Protein AF-A0A958IXZ7-F1 (afdb_monomer_lite)

Secondary structure (DSSP, 8-state):
-TT-STT--PPP------TT-------HHHHT-B-TTS-B-HHHHHHHHHHHHTTS-HHHHHHHHHHHHHHHHT-

Sequence (75 aa):
PLGGPEGYAYQQKQVKLHPGDTVLLMSDGYSELFNDRNEIFDDDRVKAAFREAAAGSPREIIAHLNRVGDHWRNG

Structure (mmCIF, N/CA/C/O backbone):
data_AF-A0A958IXZ7-F1
#
_entry.id   AF-A0A958IXZ7-F1
#
loop_
_atom_site.group_PDB
_atom_site.id
_atom_site.type_symbol
_atom_site.label_atom_id
_atom_site.label_alt_id
_atom_site.label_comp_id
_atom_site.label_asym_id
_atom_site.label_entity_id
_atom_site.label_seq_id
_atom_site.pdbx_PDB_ins_code
_atom_site.Cartn_x
_atom_site.Cartn_y
_atom_site.Cartn_z
_atom_site.occupancy
_atom_site.B_iso_or_equiv
_atom_site.auth_seq_id
_atom_site.auth_comp_id
_atom_site.auth_asym_id
_atom_site.auth_atom_id
_atom_site.pdbx_PDB_model_num
ATOM 1 N N . PRO A 1 1 ? 6.512 12.142 13.585 1.00 78.19 1 PRO A N 1
ATOM 2 C CA . PRO A 1 1 ? 7.049 10.765 13.727 1.00 78.19 1 PRO A CA 1
ATOM 3 C C . PRO A 1 1 ? 7.126 10.408 15.214 1.00 78.19 1 PRO A C 1
ATOM 5 O O . PRO A 1 1 ? 7.148 11.319 16.042 1.00 78.19 1 PRO A O 1
ATOM 8 N N . LEU A 1 2 ?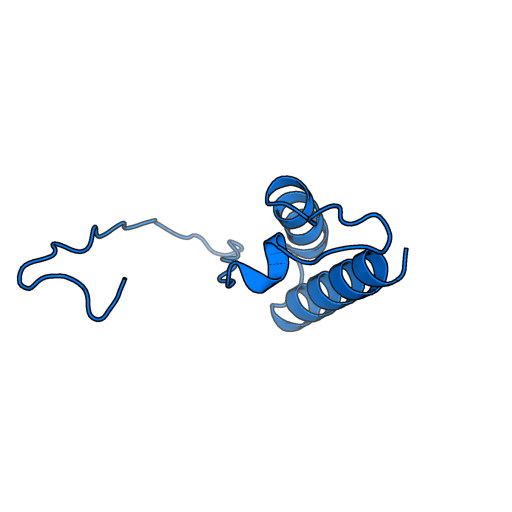 7.172 9.115 15.543 1.00 82.38 2 LEU A N 1
ATOM 9 C CA . LEU A 1 2 ? 7.550 8.684 16.892 1.00 82.38 2 LEU A CA 1
ATOM 10 C C . LEU A 1 2 ? 8.942 9.249 17.233 1.00 82.38 2 LEU A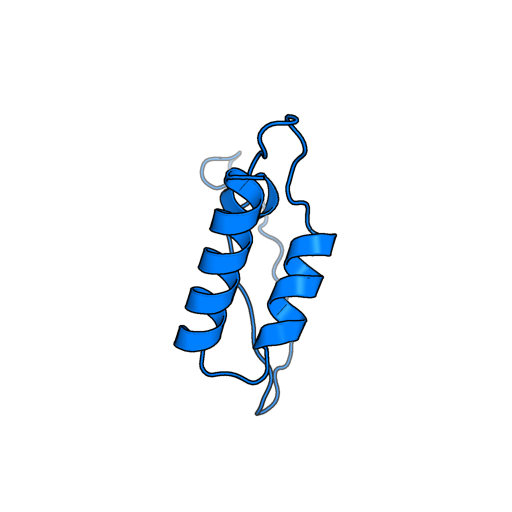 C 1
ATOM 12 O O . LEU A 1 2 ? 9.777 9.395 16.342 1.00 82.38 2 LEU A O 1
ATOM 16 N N . GLY A 1 3 ? 9.171 9.616 18.496 1.00 84.69 3 GLY A N 1
ATOM 17 C CA . GLY A 1 3 ? 10.404 10.305 18.913 1.00 84.69 3 GLY A CA 1
ATOM 18 C C . GLY A 1 3 ? 10.454 11.801 18.568 1.00 84.69 3 GLY A C 1
ATOM 19 O O . GLY A 1 3 ? 11.517 12.409 18.638 1.00 84.69 3 GLY A O 1
ATOM 20 N N . GLY A 1 4 ? 9.321 12.390 18.173 1.00 83.00 4 GLY A N 1
ATOM 21 C CA . GLY A 1 4 ? 9.174 13.833 17.987 1.00 83.00 4 GLY A CA 1
ATOM 22 C C . GLY A 1 4 ? 9.055 14.617 19.305 1.00 83.00 4 GLY A C 1
ATOM 23 O O . GLY A 1 4 ? 9.193 14.041 20.384 1.00 83.00 4 GLY A O 1
ATOM 24 N N . PRO A 1 5 ? 8.773 15.931 19.219 1.00 85.12 5 PRO A N 1
ATOM 25 C CA . PRO A 1 5 ? 8.609 16.792 20.385 1.00 85.12 5 PRO A CA 1
ATOM 26 C C . PRO A 1 5 ? 7.578 16.239 21.372 1.00 85.12 5 PRO A C 1
ATOM 28 O O . PRO A 1 5 ? 6.545 15.688 20.975 1.00 85.12 5 PRO A O 1
ATOM 31 N N . GLU A 1 6 ? 7.849 16.423 22.661 1.00 84.69 6 GLU A N 1
ATOM 32 C CA . GLU A 1 6 ? 6.904 16.094 23.723 1.00 84.69 6 GLU A CA 1
ATOM 33 C C . GLU A 1 6 ? 5.581 16.856 23.514 1.00 84.69 6 GLU A C 1
ATOM 35 O O . GLU A 1 6 ? 5.573 18.020 23.112 1.00 84.69 6 GLU A O 1
ATOM 40 N N . GLY A 1 7 ? 4.446 16.182 23.726 1.00 84.56 7 GLY A N 1
ATOM 41 C CA . GLY A 1 7 ? 3.118 16.776 23.528 1.00 84.56 7 GLY A CA 1
ATOM 42 C C . GLY A 1 7 ? 2.607 16.796 22.081 1.00 84.56 7 GLY A C 1
ATOM 43 O O . GLY A 1 7 ? 1.568 17.404 21.823 1.00 84.56 7 GLY A O 1
ATOM 44 N N . TYR A 1 8 ? 3.272 16.124 21.131 1.00 85.06 8 TYR A N 1
ATOM 45 C CA . TYR A 1 8 ? 2.725 15.969 19.780 1.00 85.06 8 TYR A CA 1
ATOM 46 C C . TYR A 1 8 ? 1.396 15.194 19.804 1.00 85.06 8 TYR A C 1
ATOM 48 O O . TYR A 1 8 ? 1.352 13.996 20.095 1.00 85.06 8 TYR A O 1
ATOM 56 N N . ALA A 1 9 ? 0.301 15.882 19.476 1.00 87.50 9 ALA A N 1
ATOM 57 C CA . ALA A 1 9 ? -1.024 15.285 19.402 1.00 87.50 9 ALA A CA 1
ATOM 58 C C . ALA A 1 9 ? -1.175 14.474 18.106 1.00 87.50 9 ALA A C 1
ATOM 60 O O . ALA A 1 9 ? -1.346 15.030 17.019 1.00 87.50 9 ALA A O 1
ATOM 61 N N . TYR A 1 10 ? -1.135 13.145 18.218 1.00 88.62 10 TYR A N 1
ATOM 62 C CA . TYR A 1 10 ? -1.420 12.261 17.090 1.00 88.62 10 TYR A CA 1
ATOM 63 C C . TYR A 1 10 ? -2.878 12.404 16.658 1.00 88.62 10 TYR A C 1
ATOM 65 O O . TYR A 1 10 ? -3.802 12.211 17.451 1.00 88.62 10 TYR A O 1
ATOM 73 N N . GLN A 1 11 ? -3.086 12.715 15.381 1.00 91.12 11 GLN A N 1
ATOM 74 C CA . GLN A 1 11 ? -4.426 12.768 14.815 1.00 9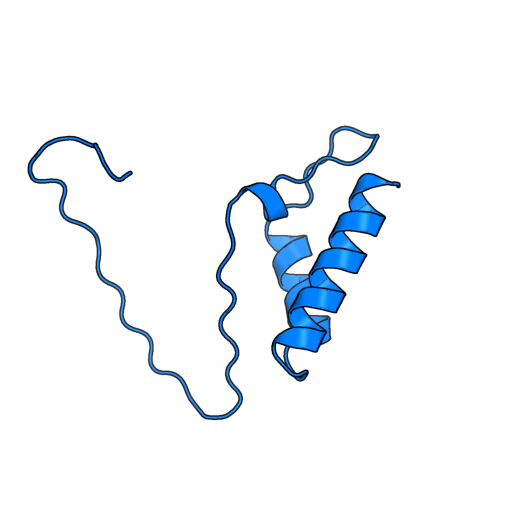1.12 11 GLN A CA 1
ATOM 75 C C . GLN A 1 11 ? -5.026 11.365 14.767 1.00 91.12 11 GLN A C 1
ATOM 77 O O . GLN A 1 11 ? -4.458 10.449 14.173 1.00 91.12 11 GLN A O 1
ATOM 82 N N . GLN A 1 12 ? -6.202 11.213 15.365 1.00 93.50 12 GLN A N 1
ATOM 83 C CA . GLN A 1 12 ? -6.988 9.995 15.253 1.00 93.50 12 GLN A CA 1
ATOM 84 C C . GLN A 1 12 ? -7.968 10.131 14.092 1.00 93.50 12 GLN A C 1
ATOM 86 O O . GLN A 1 12 ? -8.643 11.150 13.944 1.00 93.50 12 GLN A O 1
ATOM 91 N N . LYS A 1 13 ? -8.062 9.086 13.274 1.00 94.44 13 LYS A N 1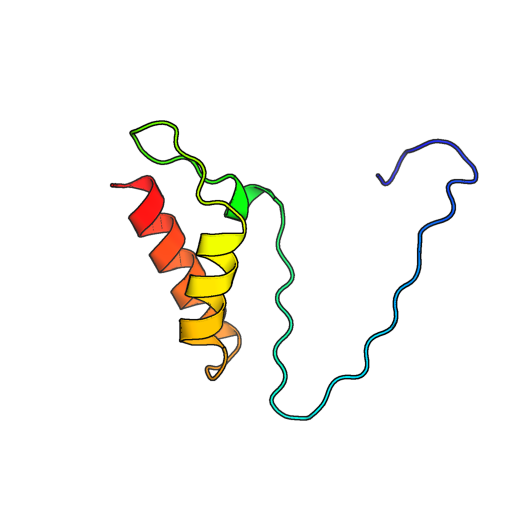
ATOM 92 C CA . LYS A 1 13 ? -9.089 8.946 12.243 1.00 94.44 13 LYS A CA 1
ATOM 93 C C . LYS A 1 13 ? -9.820 7.634 12.467 1.00 94.44 13 LYS A C 1
ATOM 95 O O . LYS A 1 13 ? -9.200 6.626 12.789 1.00 94.44 13 LYS A O 1
ATOM 100 N N . GLN A 1 14 ? -11.134 7.662 12.294 1.00 96.12 14 GLN A N 1
ATOM 101 C CA . GLN A 1 14 ? -11.986 6.481 12.357 1.00 96.12 14 GLN A CA 1
ATOM 102 C C . GLN A 1 14 ? -12.712 6.348 11.025 1.00 96.12 14 GLN A C 1
ATOM 104 O O . GLN A 1 14 ? -13.219 7.334 10.490 1.00 96.12 14 GLN A O 1
ATOM 109 N N . VAL A 1 15 ? -12.743 5.133 10.489 1.00 96.06 15 VAL A N 1
ATOM 110 C CA . VAL A 1 15 ? -13.420 4.800 9.234 1.00 96.06 15 VAL A CA 1
ATOM 111 C C . VAL A 1 15 ? -14.264 3.558 9.487 1.00 96.06 15 VAL A C 1
ATOM 113 O O . VAL A 1 15 ? -13.810 2.620 10.140 1.00 96.06 15 VAL A O 1
ATOM 116 N N . LYS A 1 16 ? -15.506 3.565 9.001 1.00 97.38 16 LYS A N 1
ATOM 117 C CA . LYS A 1 16 ? -16.398 2.407 9.074 1.00 97.38 16 LYS A CA 1
ATOM 118 C C . LYS A 1 16 ? -16.098 1.477 7.901 1.00 97.38 16 LYS A C 1
ATOM 120 O O . LYS A 1 16 ? -16.078 1.942 6.768 1.00 97.38 16 LYS A O 1
ATOM 125 N N . LEU A 1 17 ? -15.890 0.196 8.191 1.00 96.38 17 LEU A N 1
ATOM 126 C CA . LEU A 1 17 ? -15.662 -0.848 7.192 1.00 96.38 17 LEU A CA 1
ATOM 127 C C . LEU A 1 17 ? -16.884 -1.758 7.078 1.00 96.38 17 LEU A C 1
ATOM 129 O O . LEU A 1 17 ? -17.618 -1.968 8.050 1.00 96.38 17 LEU A O 1
ATOM 133 N N . HIS A 1 18 ? -17.067 -2.319 5.893 1.00 96.50 18 HIS A N 1
ATOM 134 C CA . HIS A 1 18 ? -18.110 -3.271 5.554 1.00 96.50 18 HIS A CA 1
ATOM 135 C C . HIS A 1 18 ? -17.507 -4.603 5.082 1.00 96.50 18 HIS A C 1
ATOM 137 O O . HIS A 1 18 ? -16.351 -4.654 4.663 1.00 96.50 18 HIS A O 1
ATOM 143 N N . PRO A 1 19 ? -18.262 -5.716 5.159 1.00 94.31 19 PRO A N 1
ATOM 144 C CA . PRO A 1 19 ? -17.814 -6.983 4.594 1.00 94.31 19 PRO A CA 1
ATOM 145 C C . PRO A 1 19 ? -17.444 -6.830 3.114 1.00 94.31 19 PRO A C 1
ATOM 147 O O . PRO A 1 19 ? -18.244 -6.324 2.330 1.00 94.31 19 PRO A O 1
ATOM 150 N N . GLY A 1 20 ? -16.245 -7.286 2.751 1.00 90.88 20 GLY A N 1
ATOM 151 C CA . GLY A 1 20 ? -15.686 -7.140 1.404 1.00 90.88 20 GLY A CA 1
ATOM 152 C C . GLY A 1 20 ? -14.742 -5.946 1.234 1.00 90.88 20 GLY A C 1
ATOM 153 O O . GLY A 1 20 ? -14.038 -5.898 0.230 1.00 90.88 20 GLY A O 1
ATOM 154 N N . ASP A 1 21 ? -14.670 -5.025 2.202 1.00 93.75 21 ASP A N 1
ATOM 155 C CA . ASP A 1 21 ? -13.672 -3.955 2.177 1.00 93.75 21 ASP A CA 1
ATOM 156 C C . ASP A 1 21 ? -12.274 -4.497 2.491 1.00 93.75 21 ASP A C 1
ATOM 158 O O . ASP A 1 21 ? -12.077 -5.293 3.414 1.00 93.75 21 ASP A O 1
ATOM 162 N N . THR A 1 22 ? -11.285 -3.980 1.765 1.00 94.88 22 THR A N 1
ATOM 163 C CA . THR A 1 22 ? -9.875 -4.323 1.943 1.00 94.88 22 THR A CA 1
ATOM 164 C C . THR A 1 22 ? -9.086 -3.065 2.289 1.00 94.88 22 THR A C 1
ATOM 166 O O . THR A 1 22 ? -9.154 -2.060 1.582 1.00 94.88 22 THR A O 1
ATOM 169 N N . VAL A 1 23 ? -8.300 -3.124 3.367 1.00 94.88 23 VAL A N 1
ATOM 170 C CA . VAL A 1 23 ? -7.413 -2.033 3.795 1.00 94.88 23 VAL A CA 1
ATOM 171 C C . VAL A 1 23 ? -5.964 -2.424 3.531 1.00 94.88 23 VAL A C 1
ATOM 173 O O . VAL A 1 23 ? -5.504 -3.460 4.008 1.00 94.88 23 VAL A O 1
ATOM 176 N N . LEU A 1 24 ? -5.242 -1.575 2.800 1.00 95.50 24 LEU A N 1
ATOM 177 C CA . LEU A 1 24 ? -3.806 -1.710 2.577 1.00 95.50 24 LEU A CA 1
ATOM 178 C C . LEU A 1 24 ? -3.044 -0.779 3.526 1.00 95.50 24 LEU A C 1
ATOM 180 O O . LEU A 1 24 ? -3.286 0.426 3.553 1.00 95.50 24 LEU A O 1
ATOM 184 N N . LEU A 1 25 ? -2.106 -1.348 4.280 1.00 95.44 25 LEU A N 1
ATOM 185 C CA . LEU A 1 25 ? -1.099 -0.617 5.045 1.00 95.44 25 LEU A CA 1
ATOM 186 C C . LEU A 1 25 ? 0.260 -0.888 4.404 1.00 95.44 25 LEU A C 1
ATOM 188 O O . LEU A 1 25 ? 0.614 -2.044 4.179 1.00 95.44 25 LEU A O 1
ATOM 192 N N . MET A 1 26 ? 1.012 0.168 4.123 1.00 94.50 26 MET A N 1
ATOM 193 C CA . MET A 1 26 ? 2.339 0.082 3.520 1.00 94.50 26 MET A CA 1
ATOM 194 C C . MET A 1 26 ? 3.243 1.189 4.059 1.00 94.50 26 MET A C 1
ATOM 196 O O . MET A 1 26 ? 2.758 2.216 4.534 1.00 94.50 26 MET A O 1
ATOM 200 N N . SER A 1 27 ? 4.552 0.970 3.977 1.00 95.00 27 SER A N 1
ATOM 201 C CA . SER A 1 27 ? 5.547 2.034 4.104 1.00 95.00 27 SER A CA 1
ATOM 202 C C . SER A 1 27 ? 5.735 2.755 2.768 1.00 95.00 27 SER A C 1
ATOM 204 O O . SER A 1 27 ? 5.494 2.175 1.706 1.00 95.00 27 SER A O 1
ATOM 206 N N . ASP A 1 28 ? 6.261 3.974 2.832 1.00 93.88 28 ASP A N 1
ATOM 207 C CA . ASP A 1 28 ? 6.758 4.744 1.683 1.00 93.88 28 ASP A CA 1
ATOM 208 C C . ASP A 1 28 ? 7.728 3.952 0.793 1.00 93.88 28 ASP A C 1
ATOM 210 O O . ASP A 1 28 ? 7.693 4.098 -0.422 1.00 93.88 28 ASP A O 1
ATOM 214 N N . GLY A 1 29 ? 8.503 3.022 1.358 1.00 94.75 29 GLY A N 1
ATOM 215 C CA . GLY A 1 29 ? 9.422 2.176 0.594 1.00 94.75 29 GLY A CA 1
ATOM 216 C C . GLY A 1 29 ? 8.800 1.380 -0.567 1.00 94.75 29 GLY A C 1
ATOM 217 O O . GLY A 1 29 ? 9.544 0.933 -1.432 1.00 94.75 29 GLY A O 1
ATOM 218 N N . TYR A 1 30 ? 7.471 1.196 -0.618 1.00 96.44 30 TYR A N 1
ATOM 219 C CA . TYR A 1 30 ? 6.798 0.604 -1.785 1.00 96.44 30 TYR A CA 1
ATOM 220 C C . TYR A 1 30 ? 6.433 1.648 -2.855 1.00 96.44 30 TYR A C 1
ATOM 222 O O . TYR A 1 30 ? 6.693 1.439 -4.038 1.00 96.44 30 TYR A O 1
ATOM 230 N N . SER A 1 31 ? 5.858 2.786 -2.459 1.00 96.19 31 SER A N 1
ATOM 231 C CA . SER A 1 31 ? 5.539 3.894 -3.375 1.00 96.19 31 SER A CA 1
ATOM 232 C C . SER A 1 31 ? 6.796 4.594 -3.911 1.00 96.19 31 SER A C 1
ATOM 234 O O . SER A 1 31 ? 6.774 5.151 -5.004 1.00 96.19 31 SER A O 1
ATOM 236 N N . GLU A 1 32 ? 7.909 4.539 -3.178 1.00 96.88 32 GLU A N 1
ATOM 237 C CA . GLU A 1 32 ? 9.200 5.139 -3.541 1.00 96.88 32 GLU A CA 1
ATOM 238 C C . GLU A 1 32 ? 10.167 4.153 -4.220 1.00 96.88 32 GLU A C 1
ATOM 240 O O . GLU A 1 32 ? 11.360 4.428 -4.340 1.00 96.88 32 GLU A O 1
ATOM 245 N N . LEU A 1 33 ? 9.686 2.997 -4.692 1.00 96.75 33 LEU A N 1
ATOM 246 C CA . LEU A 1 33 ? 10.515 2.096 -5.495 1.00 96.75 33 LEU A CA 1
ATOM 247 C C . LEU A 1 33 ? 10.990 2.805 -6.770 1.00 96.75 33 LEU A C 1
ATOM 249 O O . LEU A 1 33 ? 10.171 3.288 -7.552 1.00 96.75 33 LEU A O 1
ATOM 253 N N . PHE A 1 34 ? 12.303 2.811 -7.000 1.00 96.81 34 PHE A N 1
ATOM 254 C CA . PHE A 1 34 ? 12.905 3.319 -8.231 1.00 96.81 34 PHE A CA 1
ATOM 255 C C . PHE A 1 34 ? 12.953 2.244 -9.321 1.00 96.81 34 PHE A C 1
ATOM 257 O O . PHE A 1 34 ? 13.221 1.076 -9.027 1.00 96.81 34 PHE A O 1
ATOM 264 N N . ASN A 1 35 ? 12.730 2.654 -10.568 1.00 95.88 35 ASN A N 1
ATOM 265 C CA . ASN A 1 35 ? 13.082 1.870 -11.754 1.00 95.88 35 ASN A CA 1
ATOM 266 C C . ASN A 1 35 ? 14.464 2.266 -12.308 1.00 95.88 35 ASN A C 1
ATOM 268 O O . ASN A 1 35 ? 15.110 3.188 -11.800 1.00 95.88 35 ASN A O 1
ATOM 272 N N . ASP A 1 36 ? 14.893 1.626 -13.399 1.00 94.69 36 ASP A N 1
ATOM 273 C CA . ASP A 1 36 ? 16.199 1.872 -14.035 1.00 94.69 36 ASP A CA 1
ATOM 274 C C . ASP A 1 36 ? 16.344 3.289 -14.621 1.00 94.69 36 ASP A C 1
ATOM 276 O O . ASP A 1 36 ? 17.444 3.755 -14.931 1.00 94.69 36 ASP A O 1
ATOM 280 N N . ARG A 1 37 ? 15.226 4.008 -14.757 1.00 95.12 37 ARG A N 1
ATOM 281 C CA . ARG A 1 37 ? 15.161 5.399 -15.216 1.00 95.12 37 ARG A CA 1
ATOM 282 C C . ARG A 1 37 ? 15.114 6.410 -14.065 1.00 95.12 37 ARG A C 1
ATOM 284 O O . ARG A 1 37 ? 14.957 7.601 -14.325 1.00 95.12 37 ARG A O 1
ATOM 291 N N . ASN A 1 38 ? 15.298 5.966 -12.817 1.00 94.50 38 ASN A N 1
ATOM 292 C CA . ASN A 1 38 ? 15.146 6.766 -11.594 1.00 94.50 38 ASN A CA 1
ATOM 293 C C . ASN A 1 38 ? 13.742 7.378 -11.425 1.00 94.50 38 ASN A C 1
ATOM 295 O O . ASN A 1 38 ? 13.579 8.401 -10.759 1.00 94.50 38 ASN A O 1
ATOM 299 N N . GLU A 1 39 ? 12.717 6.764 -12.013 1.00 96.25 39 GLU A N 1
ATOM 300 C CA . GLU A 1 39 ? 11.323 7.134 -11.780 1.00 96.25 39 GLU A CA 1
ATOM 301 C C . GLU A 1 39 ? 10.825 6.392 -10.529 1.00 96.25 39 GLU A C 1
ATOM 303 O O . GLU A 1 39 ? 11.129 5.211 -10.343 1.00 96.25 39 GLU A O 1
ATOM 308 N N . ILE A 1 40 ? 10.053 7.067 -9.673 1.00 96.62 40 ILE A N 1
ATOM 309 C CA . ILE A 1 40 ? 9.396 6.432 -8.521 1.00 96.62 40 ILE A CA 1
ATOM 310 C C . ILE A 1 40 ? 8.091 5.759 -8.943 1.00 96.62 40 ILE A C 1
ATOM 312 O O . ILE A 1 40 ? 7.419 6.224 -9.866 1.00 96.62 40 ILE A O 1
ATOM 316 N N . PHE A 1 41 ? 7.712 4.686 -8.249 1.00 96.62 41 PHE A N 1
ATOM 317 C CA . PHE A 1 41 ? 6.471 3.972 -8.538 1.00 96.62 41 PHE A CA 1
ATOM 318 C C . PHE A 1 41 ? 5.232 4.848 -8.316 1.00 96.62 41 PHE A C 1
ATOM 320 O O . PHE A 1 41 ? 4.337 4.802 -9.146 1.00 96.62 41 PHE A O 1
ATOM 327 N N . ASP A 1 42 ? 5.245 5.711 -7.299 1.00 95.31 42 ASP A N 1
ATOM 328 C CA . ASP A 1 42 ? 4.200 6.668 -6.913 1.00 95.31 42 ASP A CA 1
ATOM 329 C C . ASP A 1 42 ? 2.865 6.076 -6.422 1.00 95.31 42 ASP A C 1
ATOM 331 O O . ASP A 1 42 ? 2.519 4.913 -6.630 1.00 95.31 42 ASP A O 1
ATOM 335 N N . ASP A 1 43 ? 2.095 6.914 -5.725 1.00 94.69 43 ASP A N 1
ATOM 336 C CA . ASP A 1 43 ? 0.825 6.535 -5.102 1.00 94.69 43 ASP A CA 1
ATOM 337 C C . ASP A 1 43 ? -0.262 6.138 -6.109 1.00 94.69 43 ASP A C 1
ATOM 339 O O . ASP A 1 43 ? -1.175 5.378 -5.767 1.00 94.69 43 ASP A O 1
ATOM 343 N N . ASP A 1 44 ? -0.228 6.670 -7.329 1.00 96.88 44 ASP A N 1
ATOM 344 C CA . ASP A 1 44 ? -1.273 6.413 -8.315 1.00 96.88 44 ASP A CA 1
ATOM 345 C C . ASP A 1 44 ? -1.097 5.032 -8.944 1.00 96.88 44 ASP A C 1
ATOM 347 O O . ASP A 1 44 ? -2.089 4.305 -9.093 1.00 96.88 44 ASP A O 1
ATOM 351 N N . ARG A 1 45 ? 0.147 4.598 -9.194 1.00 96.38 45 ARG A N 1
ATOM 352 C CA . ARG A 1 45 ? 0.416 3.209 -9.598 1.00 96.38 45 ARG A CA 1
ATOM 353 C C . ARG A 1 45 ? 0.138 2.221 -8.470 1.00 96.38 45 ARG A C 1
ATOM 355 O O . ARG A 1 45 ? -0.433 1.163 -8.739 1.00 96.38 45 ARG A O 1
ATOM 362 N N . VAL A 1 46 ? 0.426 2.570 -7.210 1.00 97.25 46 VAL A N 1
ATOM 363 C CA . VAL A 1 46 ? 0.038 1.730 -6.059 1.00 97.25 46 VAL A CA 1
ATOM 364 C C . VAL A 1 46 ? -1.476 1.519 -6.016 1.00 97.25 46 VAL A C 1
ATOM 366 O O . VAL A 1 46 ? -1.939 0.385 -5.880 1.00 97.25 46 VAL A O 1
ATOM 369 N N . LYS A 1 47 ? -2.270 2.590 -6.149 1.00 97.19 47 LYS A N 1
ATOM 370 C CA . LYS A 1 47 ? -3.739 2.487 -6.152 1.00 97.19 47 LYS A CA 1
ATOM 371 C C . LYS A 1 47 ? -4.240 1.630 -7.311 1.00 97.19 47 LYS A C 1
ATOM 373 O O . LYS A 1 47 ? -5.201 0.887 -7.121 1.00 97.19 47 LYS A O 1
ATOM 378 N N . ALA A 1 48 ? -3.630 1.740 -8.492 1.00 97.88 48 ALA A N 1
ATOM 379 C CA . ALA A 1 48 ? -3.981 0.917 -9.647 1.00 97.88 48 ALA A CA 1
ATOM 380 C C . ALA A 1 48 ? -3.719 -0.572 -9.369 1.00 97.88 48 ALA A C 1
ATOM 382 O O . ALA A 1 48 ? -4.659 -1.364 -9.407 1.00 97.88 48 ALA A O 1
ATOM 383 N N . ALA A 1 49 ? -2.498 -0.924 -8.956 1.00 97.44 49 ALA A N 1
ATOM 384 C CA . ALA A 1 49 ? -2.118 -2.301 -8.635 1.00 97.44 49 ALA A CA 1
ATOM 385 C C . ALA A 1 49 ? -2.972 -2.896 -7.500 1.00 97.44 49 ALA A C 1
ATOM 387 O O . ALA A 1 49 ? -3.410 -4.043 -7.551 1.00 97.44 49 ALA A O 1
ATOM 388 N N . PHE A 1 50 ? -3.278 -2.105 -6.469 1.00 97.81 50 PHE A N 1
ATOM 389 C CA . PHE A 1 50 ? -4.134 -2.570 -5.382 1.00 97.81 50 PHE A CA 1
ATOM 390 C C . PHE A 1 50 ? -5.565 -2.856 -5.856 1.00 97.81 50 PHE A C 1
ATOM 392 O O . PHE A 1 50 ? -6.128 -3.887 -5.494 1.00 97.81 50 PHE A O 1
ATOM 399 N N . ARG A 1 51 ? -6.144 -1.992 -6.703 1.00 96.81 51 ARG A N 1
ATOM 400 C CA . ARG A 1 51 ? -7.492 -2.194 -7.267 1.00 96.81 51 ARG A CA 1
ATOM 401 C C . ARG A 1 51 ? -7.591 -3.461 -8.113 1.00 96.81 51 ARG A C 1
ATOM 403 O O . ARG A 1 51 ? -8.628 -4.115 -8.064 1.00 96.81 51 ARG A O 1
ATOM 410 N N . GLU A 1 52 ? -6.538 -3.821 -8.844 1.00 97.00 52 GLU A N 1
ATOM 411 C CA . GLU A 1 52 ? -6.501 -5.039 -9.666 1.00 97.00 52 GLU A CA 1
ATOM 412 C C . GLU A 1 52 ? -6.623 -6.324 -8.835 1.00 97.00 52 GLU A C 1
ATOM 414 O O . GLU A 1 52 ? -7.216 -7.301 -9.291 1.00 97.00 52 GLU A O 1
ATOM 419 N N . ALA A 1 53 ? -6.102 -6.321 -7.605 1.00 96.19 53 ALA A N 1
ATOM 420 C CA . ALA A 1 53 ? -6.094 -7.492 -6.731 1.00 96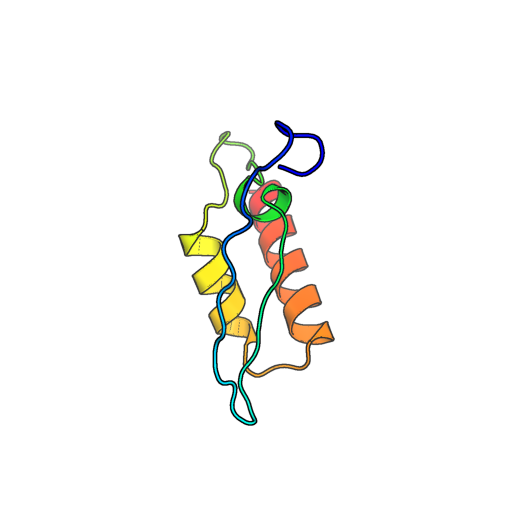.19 53 ALA A CA 1
ATOM 421 C C . ALA A 1 53 ? -7.086 -7.420 -5.557 1.00 96.19 53 ALA A C 1
ATOM 423 O O . ALA A 1 53 ? -7.223 -8.404 -4.834 1.00 96.19 53 ALA A O 1
ATOM 424 N N . ALA A 1 54 ? -7.787 -6.297 -5.357 1.00 92.44 54 ALA A N 1
ATOM 425 C CA . ALA A 1 54 ? -8.547 -5.990 -4.136 1.00 92.44 54 ALA A CA 1
ATOM 426 C C . ALA A 1 54 ? -9.645 -7.004 -3.756 1.00 92.44 54 ALA A C 1
ATOM 428 O O . ALA A 1 54 ? -10.037 -7.049 -2.590 1.00 92.44 54 ALA A O 1
ATOM 429 N N . ALA A 1 55 ? -10.131 -7.802 -4.714 1.00 91.94 55 ALA A N 1
ATOM 430 C CA . ALA A 1 55 ? -11.129 -8.853 -4.495 1.00 91.94 55 ALA A CA 1
ATOM 431 C C . ALA A 1 55 ? -10.528 -10.209 -4.065 1.00 91.94 55 ALA A C 1
ATOM 433 O O . ALA A 1 55 ? -11.270 -11.126 -3.716 1.00 91.94 55 ALA A O 1
ATOM 434 N N . GLY A 1 56 ? -9.203 -10.358 -4.129 1.00 94.31 56 GLY A N 1
ATOM 435 C CA . GLY A 1 56 ? -8.498 -11.562 -3.707 1.00 94.31 56 GLY A CA 1
ATOM 436 C C . GLY A 1 56 ? -8.334 -11.653 -2.192 1.00 94.31 56 GLY A C 1
ATOM 437 O O . GLY A 1 56 ? -8.607 -10.722 -1.434 1.00 94.31 56 GLY A O 1
ATOM 438 N N . SER A 1 57 ? -7.824 -12.791 -1.734 1.00 96.62 57 SER A N 1
ATOM 439 C CA . SER A 1 57 ? -7.358 -12.936 -0.359 1.00 96.62 57 SER A CA 1
ATOM 440 C C . SER A 1 57 ? -6.181 -11.986 -0.078 1.00 96.62 57 SER A C 1
ATOM 442 O O . SER A 1 57 ? -5.417 -11.652 -0.991 1.00 96.62 57 SER A O 1
ATOM 444 N N . PRO A 1 58 ? -5.930 -11.612 1.191 1.00 96.94 58 PRO A N 1
ATOM 445 C CA . PRO A 1 58 ? -4.778 -10.782 1.549 1.00 96.94 58 PRO A CA 1
ATOM 446 C C . PRO A 1 58 ? -3.446 -11.314 1.004 1.00 96.94 58 PRO A C 1
ATOM 448 O O . PRO A 1 58 ? -2.584 -10.545 0.588 1.00 96.94 58 PRO A O 1
ATOM 451 N N . ARG A 1 59 ? -3.279 -12.640 0.946 1.00 97.88 59 ARG A N 1
ATOM 452 C CA . ARG A 1 59 ? -2.069 -13.270 0.406 1.00 97.88 59 ARG A CA 1
ATOM 453 C C . ARG A 1 59 ? -1.929 -13.058 -1.101 1.00 97.88 59 ARG A C 1
ATOM 455 O O . ARG A 1 59 ? -0.820 -12.817 -1.570 1.00 97.88 59 ARG A O 1
ATOM 462 N N . GLU A 1 60 ? -3.025 -13.150 -1.847 1.00 98.06 60 GLU A N 1
ATOM 463 C CA . GLU A 1 60 ? -3.037 -12.903 -3.292 1.00 98.06 60 GLU A CA 1
ATOM 464 C C . GLU A 1 60 ? -2.772 -11.430 -3.602 1.00 98.06 60 GLU A C 1
ATOM 466 O O . GLU A 1 60 ? -1.986 -11.141 -4.502 1.00 98.06 60 GLU A O 1
ATOM 471 N N . ILE A 1 61 ? -3.335 -10.517 -2.805 1.00 98.06 61 ILE A N 1
ATOM 472 C CA . ILE A 1 61 ? -3.073 -9.076 -2.902 1.00 98.06 61 ILE A CA 1
ATOM 473 C C . ILE A 1 61 ? -1.586 -8.785 -2.705 1.00 98.06 61 ILE A C 1
ATOM 475 O O . ILE A 1 61 ? -0.963 -8.175 -3.569 1.00 98.06 61 ILE A O 1
ATOM 479 N N . ILE A 1 62 ? -0.986 -9.261 -1.609 1.00 97.94 62 ILE A N 1
ATOM 480 C CA . ILE A 1 62 ? 0.440 -9.033 -1.335 1.00 97.94 62 ILE A CA 1
ATOM 481 C C . ILE A 1 62 ? 1.321 -9.658 -2.424 1.00 97.94 62 ILE A C 1
ATOM 483 O O . ILE A 1 62 ? 2.263 -9.025 -2.896 1.00 97.94 62 ILE A O 1
ATOM 487 N N . ALA A 1 63 ? 1.002 -10.874 -2.877 1.00 98.19 63 ALA A N 1
ATOM 488 C CA . ALA A 1 63 ? 1.739 -11.516 -3.963 1.00 98.19 63 ALA A CA 1
ATOM 489 C C . ALA A 1 63 ? 1.635 -10.734 -5.283 1.00 98.19 63 ALA A C 1
ATOM 491 O O . ALA A 1 63 ? 2.607 -10.667 -6.036 1.00 98.19 63 ALA A O 1
ATOM 492 N N . HIS A 1 64 ? 0.472 -10.145 -5.572 1.00 98.25 64 HIS A N 1
ATOM 493 C CA . HIS A 1 64 ? 0.287 -9.280 -6.728 1.00 98.25 64 HIS A CA 1
ATOM 494 C C . HIS A 1 64 ? 1.107 -7.991 -6.614 1.00 98.25 64 HIS A C 1
ATOM 496 O O . HIS A 1 64 ? 1.890 -7.710 -7.519 1.00 98.25 64 HIS A O 1
ATOM 502 N N . LEU A 1 65 ? 1.003 -7.268 -5.496 1.00 97.88 65 LEU A N 1
ATOM 503 C CA . LEU A 1 65 ? 1.750 -6.027 -5.265 1.00 97.88 65 LEU A CA 1
ATOM 504 C C . LEU A 1 65 ? 3.269 -6.240 -5.345 1.00 97.88 65 LEU A C 1
ATOM 506 O O . LEU A 1 65 ? 3.961 -5.452 -5.992 1.00 97.88 65 LEU A O 1
ATOM 510 N N . ASN A 1 66 ? 3.784 -7.332 -4.771 1.00 97.06 66 ASN A N 1
ATOM 511 C CA . ASN A 1 66 ? 5.204 -7.678 -4.873 1.00 97.06 66 ASN A CA 1
ATOM 512 C C . ASN A 1 66 ? 5.626 -7.903 -6.329 1.00 97.06 66 ASN A C 1
ATOM 514 O O . ASN A 1 66 ? 6.620 -7.337 -6.765 1.00 97.06 66 ASN A O 1
ATOM 518 N N . ARG A 1 67 ? 4.840 -8.654 -7.111 1.00 97.88 67 ARG A N 1
ATOM 519 C CA . ARG A 1 67 ? 5.144 -8.909 -8.528 1.00 97.88 67 ARG A CA 1
ATOM 520 C C . ARG A 1 67 ? 5.160 -7.627 -9.358 1.00 97.88 67 ARG A C 1
ATOM 522 O O . ARG A 1 67 ? 6.027 -7.475 -10.212 1.00 97.88 67 ARG A O 1
ATOM 529 N N . VAL A 1 68 ? 4.211 -6.721 -9.121 1.00 97.75 68 VAL A N 1
ATOM 530 C CA . VAL A 1 68 ? 4.170 -5.418 -9.802 1.00 97.75 68 VAL A CA 1
ATOM 531 C C . VAL A 1 68 ? 5.393 -4.576 -9.431 1.00 97.75 68 VAL A C 1
ATOM 533 O O . VAL A 1 68 ? 6.033 -4.020 -10.319 1.00 97.75 68 VAL A O 1
ATOM 536 N N . GLY A 1 69 ? 5.766 -4.538 -8.147 1.00 96.88 69 GLY A N 1
ATOM 537 C CA . GLY A 1 69 ? 6.965 -3.833 -7.687 1.00 96.88 69 GLY A CA 1
ATOM 538 C C . GLY A 1 69 ? 8.263 -4.430 -8.244 1.00 96.88 69 GLY A C 1
ATOM 539 O O . GLY A 1 69 ? 9.163 -3.697 -8.646 1.00 96.88 69 GLY A O 1
ATOM 540 N N . ASP A 1 70 ? 8.358 -5.757 -8.331 1.00 96.56 70 ASP A N 1
ATOM 541 C CA . ASP A 1 70 ? 9.488 -6.451 -8.958 1.00 96.56 70 ASP A CA 1
ATOM 542 C C . ASP A 1 70 ? 9.581 -6.141 -10.450 1.00 96.56 70 ASP A C 1
ATOM 544 O O . ASP A 1 70 ? 10.669 -5.899 -10.965 1.00 96.56 70 ASP A O 1
ATOM 548 N N . HIS A 1 71 ? 8.447 -6.117 -11.148 1.00 96.31 71 HIS A N 1
ATOM 549 C CA . HIS A 1 71 ? 8.407 -5.742 -12.556 1.00 96.31 71 HIS A CA 1
ATOM 550 C C . HIS A 1 71 ? 8.819 -4.278 -12.761 1.00 96.31 71 HIS A C 1
ATOM 552 O O . HIS A 1 71 ? 9.571 -3.987 -13.682 1.00 96.31 71 HIS A O 1
ATOM 558 N N . TRP A 1 72 ? 8.364 -3.363 -11.901 1.00 96.38 72 TRP A N 1
ATOM 559 C CA . TRP A 1 72 ? 8.744 -1.949 -11.958 1.00 96.38 72 TRP A CA 1
ATOM 560 C C . TRP A 1 72 ? 10.252 -1.737 -11.797 1.00 96.38 72 TRP A C 1
ATOM 562 O O . TRP A 1 72 ? 10.842 -0.973 -12.550 1.00 96.38 72 TRP A O 1
ATOM 572 N N . ARG A 1 73 ? 10.880 -2.437 -10.846 1.00 93.81 73 ARG A N 1
ATOM 573 C CA . ARG A 1 73 ? 12.322 -2.315 -10.578 1.00 93.81 73 ARG A CA 1
ATOM 574 C C . ARG A 1 73 ? 13.222 -2.837 -11.697 1.00 93.81 73 ARG A C 1
ATOM 576 O O . ARG A 1 73 ? 14.372 -2.435 -11.748 1.00 93.81 73 ARG A O 1
ATOM 583 N N . ASN A 1 74 ? 12.733 -3.764 -12.519 1.00 85.50 74 ASN A N 1
ATOM 584 C CA . ASN A 1 74 ? 13.516 -4.436 -13.562 1.00 85.50 74 ASN A CA 1
ATOM 585 C C . ASN A 1 74 ? 13.140 -3.964 -14.985 1.00 85.50 74 ASN A C 1
ATOM 587 O O . ASN A 1 74 ? 13.353 -4.715 -15.942 1.00 85.50 74 ASN A O 1
ATOM 591 N N . GLY A 1 75 ? 12.507 -2.791 -15.127 1.00 60.41 75 GLY A N 1
ATOM 592 C CA . GLY A 1 75 ? 12.020 -2.247 -16.403 1.00 60.41 75 GLY A CA 1
ATOM 593 C C . GLY A 1 75 ? 12.282 -0.758 -16.602 1.00 60.41 75 GLY A C 1
ATOM 594 O O . GLY A 1 75 ? 12.834 -0.103 -15.692 1.00 60.41 75 GLY A O 1
#

Radius of gyration: 15.68 Å; chains: 1; bou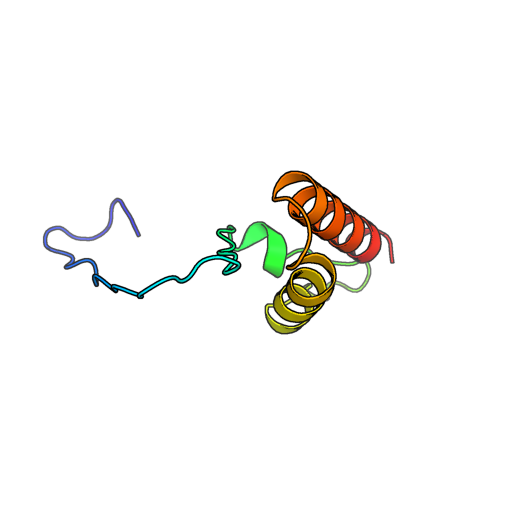nding box: 34×30×40 Å

Foldseek 3Di:
DPVDDPPPDDDDDDDDDDPLFDDDDDDCCLQQQQAPVRDGCHPVVVVVQQVVCSNDDPVSSVVSSVVVSVVRRDD

pLDDT: mean 93.78, std 5.9, range [60.41, 98.25]